Protein AF-A0A2H0VB66-F1 (afdb_monomer_lite)

Organism: NCBI:txid1974552

pLDDT: mean 85.06, std 14.94, range [48.75, 96.75]

Secondary structure (DSSP, 8-state):
-HHHHHHHHHHHHHHHHHHHHHHGGG--S---HHHHHHHHHHHHHHHHHHHHHHHHHHHHHHHHTT-TTB-SSSPBPPHHHHHH-TT--S--

InterPro domains:
  IPR037187 DksA, N-terminal domain superfamily [SSF109635] (2-67)

Foldseek 3Di:
DLVVLVVLLVVLVVVLVVLVVVVVVPPDPPDDPVNVVVVVVSVVSNVVSVVLNVLSVVQNVCVVVVNHQAAPVRDGADVVCCVVPVSDRDHD

Sequence (92 aa):
MKSKLLEEKKRLTEELSGLYAHTELGDGQDENAEEIAVDEVSKNMIFRIKTDLGKIDKALAKIENGSYGVDDEGASIDEKRLRALPWADKAI

Structure (mmCIF, 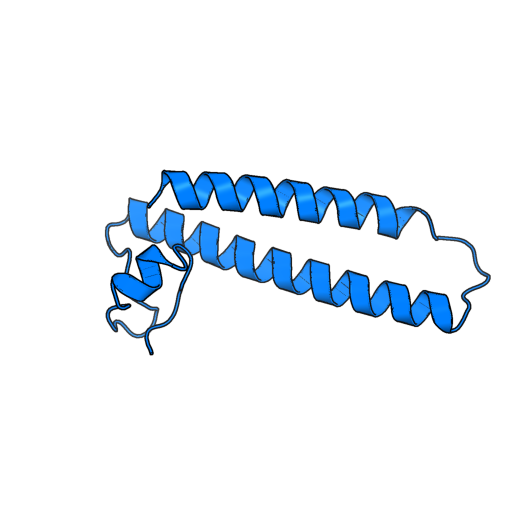N/CA/C/O backbone):
data_AF-A0A2H0VB66-F1
#
_entry.id   AF-A0A2H0VB66-F1
#
loop_
_atom_site.group_PDB
_atom_site.id
_atom_site.type_symbol
_atom_site.label_atom_id
_atom_site.label_alt_id
_atom_site.label_comp_id
_atom_site.label_asym_id
_atom_site.label_entity_id
_atom_site.label_seq_id
_atom_site.pdbx_PDB_ins_code
_atom_site.Cartn_x
_atom_site.Cartn_y
_atom_site.Cartn_z
_atom_site.occu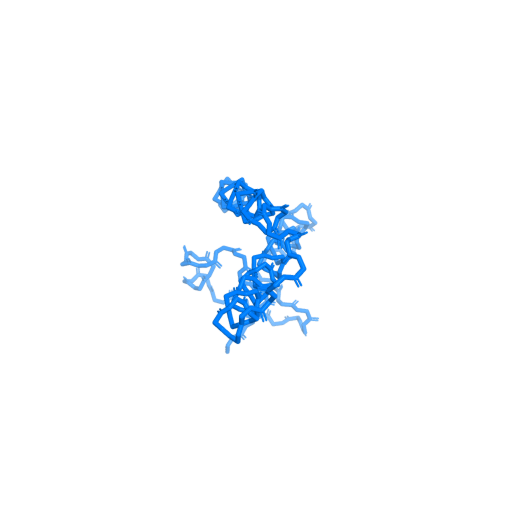pancy
_atom_site.B_iso_or_equiv
_atom_site.auth_seq_id
_atom_site.auth_comp_id
_atom_site.auth_asym_id
_atom_site.auth_atom_id
_atom_site.pdbx_PDB_model_num
ATOM 1 N N . MET A 1 1 ? -3.542 -2.415 -13.676 1.00 87.69 1 MET A N 1
ATOM 2 C CA . MET A 1 1 ? -3.060 -2.266 -12.283 1.00 87.69 1 MET A CA 1
ATOM 3 C C . MET A 1 1 ? -3.636 -1.042 -11.586 1.00 87.69 1 MET A C 1
ATOM 5 O O . MET A 1 1 ? -4.318 -1.237 -10.594 1.00 87.69 1 MET A O 1
ATOM 9 N N . LYS A 1 2 ? -3.465 0.184 -12.116 1.00 91.75 2 LYS A N 1
ATOM 10 C CA . LYS A 1 2 ? -3.978 1.426 -11.489 1.00 91.75 2 LYS A CA 1
ATOM 11 C C . LYS A 1 2 ? -5.456 1.360 -11.072 1.00 91.75 2 LYS A C 1
ATOM 13 O O . LYS A 1 2 ? -5.777 1.686 -9.941 1.00 91.75 2 LYS A O 1
ATOM 18 N N . SER A 1 3 ? -6.340 0.868 -11.944 1.00 93.88 3 SER A N 1
ATOM 19 C CA . SER A 1 3 ? -7.771 0.718 -11.621 1.00 93.88 3 SER A CA 1
ATOM 20 C C . SER A 1 3 ? -8.030 -0.215 -10.426 1.00 93.88 3 SER A C 1
ATOM 22 O O . SER A 1 3 ? -8.799 0.163 -9.551 1.00 93.88 3 SER A O 1
ATOM 24 N N . LYS A 1 4 ? -7.331 -1.357 -10.326 1.00 93.00 4 LYS A N 1
ATOM 25 C CA . LYS A 1 4 ? -7.444 -2.275 -9.176 1.00 93.00 4 LYS A CA 1
ATOM 26 C C . LYS A 1 4 ? -6.972 -1.632 -7.869 1.00 93.00 4 LYS A C 1
ATOM 28 O O . LYS A 1 4 ? -7.572 -1.845 -6.829 1.00 93.00 4 LYS A O 1
ATOM 33 N N . LEU A 1 5 ? -5.903 -0.834 -7.927 1.00 93.88 5 LEU A N 1
ATOM 34 C CA . LEU A 1 5 ? -5.400 -0.094 -6.764 1.00 93.88 5 LEU A CA 1
ATOM 35 C C . LEU A 1 5 ? -6.403 0.959 -6.281 1.00 93.88 5 LEU A C 1
ATOM 37 O O . LEU A 1 5 ? -6.588 1.113 -5.082 1.00 93.88 5 LEU A O 1
ATOM 41 N N . LEU A 1 6 ? -7.062 1.669 -7.200 1.00 95.50 6 LEU A N 1
ATOM 42 C CA . LEU A 1 6 ? -8.082 2.664 -6.850 1.00 95.50 6 LEU A CA 1
ATOM 43 C C . LEU A 1 6 ? -9.338 2.023 -6.251 1.00 95.50 6 LEU A C 1
ATOM 45 O O . LEU A 1 6 ? -9.902 2.560 -5.300 1.00 95.50 6 LEU A O 1
ATOM 49 N N . GLU A 1 7 ? -9.757 0.880 -6.791 1.00 95.94 7 GLU A N 1
ATOM 50 C CA . GLU A 1 7 ? -10.869 0.095 -6.253 1.00 95.94 7 GLU A CA 1
ATOM 51 C C . GLU A 1 7 ? -10.567 -0.387 -4.830 1.00 95.94 7 GLU A C 1
ATOM 53 O O . GLU A 1 7 ? -11.361 -0.152 -3.920 1.00 95.94 7 GLU A O 1
ATOM 58 N N . GLU A 1 8 ? -9.380 -0.955 -4.611 1.00 94.69 8 GLU A N 1
ATOM 59 C CA . GLU A 1 8 ? -8.971 -1.421 -3.286 1.00 94.69 8 GLU A CA 1
ATOM 60 C C . GLU A 1 8 ? -8.794 -0.265 -2.294 1.00 94.69 8 GLU A C 1
ATOM 62 O O . GLU A 1 8 ? -9.232 -0.358 -1.148 1.00 94.69 8 GLU A O 1
ATOM 67 N N . LYS A 1 9 ? -8.233 0.869 -2.739 1.00 95.81 9 LYS A N 1
ATOM 68 C CA . LYS A 1 9 ? -8.145 2.088 -1.924 1.00 95.81 9 LYS A CA 1
ATOM 69 C C . LYS A 1 9 ? -9.523 2.518 -1.438 1.00 95.81 9 LYS A C 1
ATOM 71 O O . LYS A 1 9 ? -9.684 2.845 -0.263 1.00 95.81 9 LYS A O 1
ATOM 76 N N . LYS A 1 10 ? -10.512 2.526 -2.335 1.00 96.38 10 LYS A N 1
ATOM 77 C CA . LYS A 1 10 ? -11.889 2.887 -1.996 1.00 96.38 10 LYS A CA 1
ATOM 78 C C . LYS A 1 10 ? -12.462 1.910 -0.967 1.00 96.38 10 LYS A C 1
ATOM 80 O O . LYS A 1 10 ? -12.929 2.365 0.072 1.00 96.38 10 LYS A O 1
ATOM 85 N N . ARG A 1 11 ? -12.338 0.600 -1.210 1.00 95.50 11 ARG A N 1
ATOM 86 C CA . ARG A 1 11 ? -12.799 -0.460 -0.298 1.00 95.50 11 ARG A CA 1
ATOM 87 C C . ARG A 1 11 ? -12.223 -0.295 1.110 1.00 95.50 11 ARG A C 1
ATOM 89 O O . ARG A 1 11 ? -12.974 -0.254 2.076 1.00 95.50 11 ARG A O 1
ATOM 96 N N . LEU A 1 12 ? -10.903 -0.144 1.223 1.00 94.44 12 LEU A N 1
ATOM 97 C CA . LEU A 1 12 ? -10.219 0.013 2.509 1.00 94.44 12 LEU A CA 1
ATOM 98 C C . LEU A 1 12 ? -10.553 1.338 3.204 1.00 94.44 12 LEU A C 1
ATOM 100 O O . LEU A 1 12 ? -10.582 1.394 4.428 1.00 94.44 12 LEU A O 1
ATOM 104 N N . THR A 1 13 ? -10.821 2.405 2.448 1.00 93.31 13 THR A N 1
ATOM 105 C CA . THR A 1 13 ? -11.252 3.690 3.023 1.00 93.31 13 THR A CA 1
ATOM 106 C C . THR A 1 13 ? -12.659 3.585 3.616 1.00 93.31 13 THR A C 1
ATOM 108 O O . THR A 1 13 ? -12.903 4.096 4.707 1.00 93.31 13 THR A O 1
ATOM 111 N N . GLU A 1 14 ? -13.573 2.898 2.925 1.00 93.62 14 GLU A N 1
ATOM 112 C CA . GLU A 1 14 ? -14.925 2.613 3.422 1.00 93.62 14 GLU A CA 1
ATOM 113 C C . GLU A 1 14 ? -14.879 1.707 4.660 1.00 93.62 14 GLU A C 1
ATOM 115 O O . GLU A 1 14 ? -15.519 2.012 5.666 1.00 93.62 14 GLU A O 1
ATOM 120 N N . GLU A 1 15 ? -14.057 0.653 4.625 1.00 91.50 15 GLU A N 1
ATOM 121 C CA . GLU A 1 15 ? -13.826 -0.248 5.760 1.00 91.50 15 GLU A CA 1
ATOM 122 C C . GLU A 1 15 ? -13.295 0.527 6.974 1.00 91.50 15 GLU A C 1
ATOM 124 O O . GLU A 1 15 ? -13.874 0.461 8.056 1.00 91.50 15 GLU A O 1
ATOM 129 N N . LEU A 1 16 ? -12.264 1.355 6.781 1.00 89.62 16 LEU A N 1
ATOM 130 C CA . LEU A 1 16 ? -11.687 2.190 7.833 1.00 89.62 16 LEU A CA 1
ATOM 131 C C . LEU A 1 16 ? -12.707 3.166 8.439 1.00 89.62 16 LEU A C 1
ATOM 133 O O . LEU A 1 16 ? -12.746 3.335 9.656 1.00 89.62 16 LEU A O 1
ATOM 137 N N . SER A 1 17 ? -13.533 3.804 7.604 1.00 86.81 17 SER A N 1
ATOM 138 C CA . SER A 1 17 ? -14.579 4.720 8.068 1.00 86.81 17 SER A CA 1
ATOM 139 C C . SER A 1 17 ? -15.641 4.004 8.901 1.00 86.81 17 SER A C 1
ATOM 141 O O . SER A 1 17 ? -16.122 4.573 9.880 1.00 86.81 17 SER A O 1
ATOM 143 N N . GLY A 1 18 ? -16.007 2.775 8.527 1.00 85.75 18 GLY A N 1
ATOM 144 C CA . GLY A 1 18 ? -16.943 1.957 9.296 1.00 85.75 18 GLY A CA 1
ATOM 145 C C . GLY A 1 18 ? -16.398 1.621 10.683 1.00 85.75 18 GLY A C 1
ATOM 146 O O . GLY A 1 18 ? -17.118 1.737 11.668 1.00 85.75 18 GLY A O 1
ATOM 147 N N . LEU A 1 19 ? -15.108 1.286 10.783 1.00 82.50 19 LEU A N 1
ATOM 148 C CA . LEU A 1 19 ? -14.477 0.968 12.067 1.00 82.50 19 LEU A CA 1
ATOM 149 C C . LEU A 1 19 ? -14.470 2.154 13.027 1.00 82.50 19 LEU A C 1
ATOM 151 O O . LEU A 1 19 ? -14.834 1.986 14.185 1.00 82.50 19 LEU A O 1
ATOM 155 N N . TYR A 1 20 ? -14.134 3.353 12.544 1.00 74.88 20 TYR A N 1
ATOM 156 C CA . TYR A 1 20 ? -14.166 4.556 13.379 1.00 74.88 20 TYR A CA 1
ATOM 157 C C . TYR A 1 20 ? -15.560 4.862 13.931 1.00 74.88 20 TYR A C 1
ATOM 159 O O . TYR A 1 20 ? -15.687 5.167 15.114 1.00 74.88 20 TYR A O 1
ATOM 167 N N . ALA A 1 21 ? -16.605 4.705 13.113 1.00 69.25 21 ALA A N 1
ATOM 168 C CA . ALA A 1 21 ? -17.983 4.911 13.553 1.00 69.25 21 ALA A CA 1
ATOM 169 C C . ALA A 1 21 ? -18.413 3.930 14.663 1.00 69.25 21 ALA A C 1
ATOM 171 O O . ALA A 1 21 ? -19.262 4.267 15.483 1.00 69.25 21 ALA A O 1
ATOM 172 N N . HIS A 1 22 ? -17.831 2.728 14.703 1.00 63.41 22 HIS A N 1
ATOM 173 C CA . HIS A 1 22 ? -18.098 1.739 15.747 1.00 63.41 22 HIS A CA 1
ATOM 174 C C . HIS A 1 22 ? -17.254 1.945 17.011 1.00 63.41 22 HIS A C 1
ATOM 176 O O . HIS A 1 22 ? -17.723 1.611 18.094 1.00 63.41 22 HIS A O 1
ATOM 182 N N . THR A 1 23 ? -16.046 2.509 16.900 1.00 59.31 23 THR A N 1
ATOM 183 C CA . THR A 1 23 ? -15.174 2.787 18.056 1.00 59.31 23 THR A CA 1
ATOM 184 C C . THR A 1 23 ? -15.641 3.999 18.876 1.00 59.31 23 THR A C 1
ATOM 186 O O . THR A 1 23 ? -15.475 4.000 20.088 1.00 59.31 23 THR A O 1
ATOM 189 N N . GLU A 1 24 ? -16.271 5.012 18.266 1.00 54.75 24 GLU A N 1
ATOM 190 C CA . GLU A 1 24 ? -16.772 6.201 18.993 1.00 54.75 24 GLU A CA 1
ATOM 191 C C . GLU A 1 24 ? -18.078 5.968 19.786 1.00 54.75 24 GLU A C 1
ATOM 193 O O . GLU A 1 24 ? -18.484 6.822 20.569 1.00 54.75 24 GLU A O 1
ATOM 198 N N . LEU A 1 25 ? -18.747 4.821 19.621 1.00 52.19 25 LEU A N 1
ATOM 199 C CA . LEU A 1 25 ? -20.018 4.507 20.296 1.00 52.19 25 LEU A CA 1
ATOM 200 C C . LEU A 1 25 ? -19.861 3.967 21.739 1.00 52.19 25 LEU A C 1
ATOM 202 O O . LEU A 1 25 ? -20.867 3.596 22.342 1.00 52.19 25 LEU A O 1
ATOM 206 N N . GLY A 1 26 ? -18.642 3.929 22.292 1.00 50.47 26 GLY A N 1
ATOM 207 C CA . GLY A 1 26 ? -18.305 3.255 23.560 1.00 50.47 26 GLY A CA 1
ATOM 208 C C . GLY A 1 26 ? -17.693 4.118 24.678 1.00 50.47 26 GLY A C 1
ATOM 209 O O . GLY A 1 26 ? -17.032 3.570 25.542 1.00 50.47 26 GLY A O 1
ATOM 210 N N . ASP A 1 27 ? -17.879 5.445 24.716 1.00 51.06 27 ASP A N 1
ATOM 211 C CA . ASP A 1 27 ? -17.352 6.328 25.798 1.00 51.06 27 ASP A CA 1
ATOM 212 C C . ASP A 1 27 ? -18.135 6.212 27.140 1.00 51.06 27 ASP A C 1
ATOM 214 O O . ASP A 1 27 ? -18.395 7.184 27.849 1.00 51.06 27 ASP A O 1
ATOM 218 N N . GLY A 1 28 ? -18.614 5.017 27.489 1.00 52.38 28 GLY A N 1
ATOM 219 C CA . GLY A 1 28 ? -19.271 4.756 28.770 1.00 52.38 28 GLY A CA 1
ATOM 220 C C . GLY A 1 28 ? -18.241 4.302 29.798 1.00 52.38 28 GLY A C 1
ATOM 221 O O . GLY A 1 28 ? -17.634 3.262 29.611 1.00 52.38 28 GLY A O 1
ATOM 222 N N . GLN A 1 29 ? -18.069 5.046 30.895 1.00 48.75 29 GLN A N 1
ATOM 223 C CA . GLN A 1 29 ? -17.050 4.851 31.949 1.00 48.75 29 GLN A CA 1
ATOM 224 C C . GLN A 1 29 ? -17.137 3.537 32.774 1.00 48.75 29 GLN A C 1
ATOM 226 O O . GLN A 1 29 ? -16.674 3.506 33.913 1.00 48.75 29 GLN A O 1
ATOM 231 N N . ASP A 1 30 ? -17.711 2.462 32.237 1.00 51.88 30 ASP A N 1
ATOM 232 C CA . ASP A 1 30 ? -17.801 1.138 32.871 1.00 51.88 30 ASP A CA 1
ATOM 233 C C . ASP A 1 30 ? -17.097 0.104 31.967 1.00 51.88 30 ASP A C 1
ATOM 235 O O . ASP A 1 30 ? -17.707 -0.809 31.413 1.00 51.88 30 ASP A O 1
ATOM 239 N N . GLU A 1 31 ? -15.789 0.312 31.764 1.00 52.41 31 GLU A N 1
ATOM 240 C CA . GLU A 1 31 ? -14.953 -0.496 30.870 1.00 52.41 31 GLU A CA 1
ATOM 241 C C . GLU A 1 31 ? -14.779 -1.922 31.416 1.00 52.41 31 GLU A C 1
ATOM 243 O O . GLU A 1 31 ? -14.002 -2.198 32.339 1.00 52.41 31 GLU A O 1
ATOM 248 N N . ASN A 1 32 ? -15.500 -2.863 30.818 1.00 57.81 32 ASN A N 1
ATOM 249 C CA . ASN A 1 32 ? -15.374 -4.285 31.118 1.00 57.81 32 ASN A CA 1
ATOM 250 C C . ASN A 1 32 ? -14.078 -4.826 30.482 1.00 57.81 32 ASN A C 1
ATOM 252 O O . ASN A 1 32 ? -13.697 -4.413 29.392 1.00 57.81 32 ASN A O 1
ATOM 256 N N . ALA A 1 33 ? -13.403 -5.816 31.081 1.00 61.31 33 ALA A N 1
ATOM 257 C CA . ALA A 1 33 ? -12.188 -6.412 30.487 1.00 61.31 33 ALA A CA 1
ATOM 258 C C . ALA A 1 33 ? -12.402 -6.976 29.057 1.00 61.31 33 ALA A C 1
ATOM 260 O O . ALA A 1 33 ? -11.459 -7.100 28.278 1.00 61.31 33 ALA A O 1
ATOM 261 N N . GLU A 1 34 ? -13.649 -7.301 28.711 1.00 58.38 34 GLU A N 1
ATOM 262 C CA . GLU A 1 34 ? -14.076 -7.724 27.374 1.00 58.38 34 GLU A CA 1
ATOM 263 C C . GLU A 1 34 ? -14.126 -6.554 26.369 1.00 58.38 34 GLU A C 1
ATOM 265 O O . GLU A 1 34 ? -13.807 -6.737 25.197 1.00 58.38 34 GLU A O 1
ATOM 270 N N . GLU A 1 35 ? -14.423 -5.337 26.828 1.00 56.47 35 GLU A N 1
ATOM 271 C CA . GLU A 1 35 ? -14.437 -4.110 26.022 1.00 56.47 35 GLU A CA 1
ATOM 272 C C . GLU A 1 35 ? -13.020 -3.661 25.638 1.00 56.47 35 GLU A C 1
ATOM 274 O O . GLU A 1 35 ? -12.764 -3.357 24.472 1.00 56.47 35 GLU A O 1
ATOM 279 N N . ILE A 1 36 ? -12.064 -3.753 26.571 1.00 59.66 36 ILE A N 1
ATOM 280 C CA . ILE A 1 36 ? -10.638 -3.484 26.307 1.00 59.66 36 ILE A CA 1
ATOM 281 C C . ILE A 1 36 ? -10.099 -4.419 25.208 1.00 59.66 36 ILE A C 1
ATOM 283 O O . ILE A 1 36 ? -9.383 -3.985 24.305 1.00 59.66 36 ILE A O 1
ATOM 287 N N . ALA A 1 37 ? -10.471 -5.704 25.236 1.00 60.69 37 ALA A N 1
ATOM 288 C CA . ALA A 1 37 ? -10.047 -6.667 24.219 1.00 60.69 37 ALA A CA 1
ATOM 289 C C . ALA A 1 37 ? -10.642 -6.359 22.829 1.00 60.69 37 ALA A C 1
ATOM 291 O O . ALA A 1 37 ? -9.959 -6.511 21.812 1.00 60.69 37 ALA A O 1
ATOM 292 N N . VAL A 1 38 ? -11.897 -5.900 22.769 1.00 63.97 38 VAL A N 1
ATOM 293 C CA . VAL A 1 38 ? -12.556 -5.481 21.519 1.00 63.97 38 VAL A CA 1
ATOM 294 C C . VAL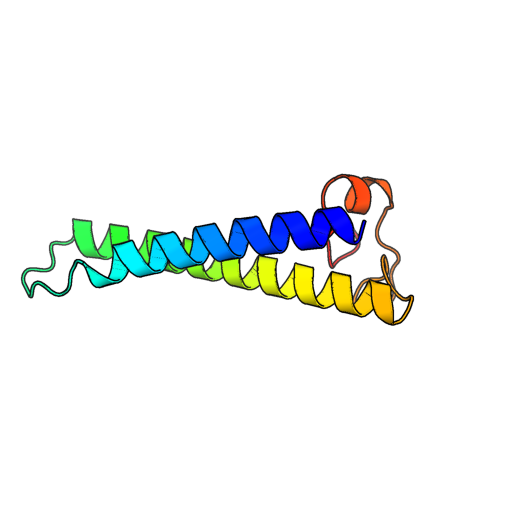 A 1 38 ? -11.902 -4.220 20.941 1.00 63.97 38 VAL A C 1
ATOM 296 O O . VAL A 1 38 ? -11.700 -4.129 19.723 1.00 63.97 38 VAL A O 1
ATOM 299 N N . ASP A 1 39 ? -11.505 -3.279 21.794 1.00 70.44 39 ASP A N 1
ATOM 300 C CA . ASP A 1 39 ? -10.789 -2.068 21.394 1.00 70.44 39 ASP A CA 1
ATOM 301 C C . ASP A 1 39 ? -9.380 -2.380 20.846 1.00 70.44 39 ASP A C 1
ATOM 303 O O . ASP A 1 39 ? -9.005 -1.896 19.774 1.00 70.44 39 ASP A O 1
ATOM 307 N N . GLU A 1 40 ? -8.617 -3.278 21.480 1.00 72.62 40 GLU A N 1
ATOM 308 C CA . GLU A 1 40 ? -7.304 -3.705 20.966 1.00 72.62 40 GLU A CA 1
ATOM 309 C C . GLU A 1 40 ? -7.391 -4.400 19.598 1.00 72.62 40 GLU A C 1
ATOM 311 O O . GLU A 1 40 ? -6.563 -4.152 18.709 1.00 72.62 40 GLU A O 1
ATOM 316 N N . VAL A 1 41 ? -8.394 -5.258 19.387 1.00 75.75 41 VAL A N 1
ATOM 317 C CA . VAL A 1 41 ? -8.631 -5.903 18.084 1.00 75.75 41 VAL A CA 1
ATOM 318 C C . VAL A 1 41 ? -8.974 -4.856 17.021 1.00 75.75 41 VAL A C 1
ATOM 320 O O . VAL A 1 41 ? -8.410 -4.884 15.920 1.00 75.75 41 VAL A O 1
ATOM 323 N N . SER A 1 42 ? -9.829 -3.890 17.362 1.00 80.25 42 SER A N 1
ATOM 324 C CA . SER A 1 42 ? -10.228 -2.794 16.470 1.00 80.25 42 SER A CA 1
ATOM 325 C C . SER A 1 42 ? -9.037 -1.909 16.092 1.00 80.25 42 SER A C 1
ATOM 327 O O . SER A 1 42 ? -8.812 -1.639 14.910 1.00 80.25 42 SER A O 1
ATOM 329 N N . LYS A 1 43 ? -8.190 -1.544 17.062 1.00 84.25 43 LYS A N 1
ATOM 330 C CA . LYS A 1 43 ? -6.947 -0.784 16.843 1.00 84.25 43 LYS A CA 1
ATOM 331 C C . LYS A 1 43 ? -5.965 -1.518 15.932 1.00 84.25 43 LYS A C 1
ATOM 333 O O . LYS A 1 43 ? -5.410 -0.912 15.012 1.00 84.25 43 LYS A O 1
ATOM 338 N N . ASN A 1 44 ? -5.773 -2.823 16.139 1.00 87.75 44 ASN A N 1
ATOM 339 C CA . ASN A 1 44 ? -4.920 -3.645 15.277 1.00 87.75 44 ASN A CA 1
ATOM 340 C C . ASN A 1 44 ? -5.436 -3.689 13.832 1.00 87.75 44 ASN A C 1
ATOM 342 O O . ASN A 1 44 ? -4.649 -3.603 12.886 1.00 87.75 44 ASN A O 1
ATOM 346 N N . MET A 1 45 ? -6.752 -3.798 13.648 1.00 88.44 45 MET A N 1
ATOM 347 C CA . MET A 1 45 ? -7.366 -3.797 12.323 1.00 88.44 45 MET A CA 1
ATOM 348 C C . MET A 1 45 ? -7.224 -2.434 11.630 1.00 88.44 45 MET A C 1
ATOM 350 O O . MET A 1 45 ? -6.762 -2.378 10.490 1.00 88.44 45 MET A O 1
ATOM 354 N N . ILE A 1 46 ? -7.496 -1.336 12.343 1.00 89.81 46 ILE A N 1
ATOM 355 C CA . ILE A 1 46 ? -7.275 0.039 11.866 1.00 89.81 46 ILE A CA 1
ATOM 356 C C . ILE A 1 46 ? -5.821 0.233 11.417 1.00 89.81 46 ILE A C 1
ATOM 358 O O . ILE A 1 46 ? -5.566 0.775 10.339 1.00 89.81 46 ILE A O 1
ATOM 362 N N . PHE A 1 47 ? -4.853 -0.227 12.216 1.00 91.06 47 PHE A N 1
ATOM 363 C CA . PHE A 1 47 ? -3.432 -0.120 11.885 1.00 91.06 47 PHE A CA 1
ATOM 364 C C . PHE A 1 47 ? -3.068 -0.887 10.605 1.00 91.06 47 PHE A C 1
ATOM 366 O O . PHE A 1 47 ? -2.349 -0.361 9.748 1.00 91.06 47 PHE A O 1
ATOM 373 N N . ARG A 1 48 ? -3.589 -2.109 10.440 1.00 92.56 48 ARG A N 1
ATOM 374 C CA . ARG A 1 48 ? -3.379 -2.920 9.230 1.00 92.56 48 ARG A CA 1
ATOM 375 C C . ARG A 1 48 ? -3.948 -2.237 7.990 1.00 92.56 48 ARG A C 1
ATOM 377 O O . ARG A 1 48 ? -3.217 -2.063 7.018 1.00 92.56 48 ARG A O 1
ATOM 384 N N . ILE A 1 49 ? -5.193 -1.767 8.059 1.00 93.75 49 ILE A N 1
ATOM 385 C CA . ILE A 1 49 ? -5.853 -1.073 6.945 1.00 93.75 49 ILE A CA 1
ATOM 386 C C . ILE A 1 49 ? -5.077 0.189 6.550 1.00 93.75 49 ILE A C 1
ATOM 388 O O . ILE A 1 49 ? -4.811 0.406 5.370 1.00 93.75 49 ILE A O 1
ATOM 392 N N . LYS A 1 50 ? -4.635 0.996 7.524 1.00 93.75 50 LYS A N 1
ATOM 393 C CA . LYS A 1 50 ? -3.795 2.177 7.258 1.00 93.75 50 LYS A CA 1
ATOM 394 C C . LYS A 1 50 ? -2.468 1.820 6.596 1.00 93.75 50 LYS A C 1
ATOM 396 O O . LYS A 1 50 ? -2.025 2.523 5.690 1.00 93.75 50 LYS A O 1
ATOM 401 N N . THR A 1 51 ? -1.841 0.733 7.037 1.00 95.12 51 THR A N 1
ATOM 402 C CA . THR A 1 51 ? -0.588 0.251 6.449 1.00 95.12 51 THR A CA 1
ATOM 403 C C . THR A 1 51 ? -0.790 -0.146 4.988 1.00 95.12 51 THR A C 1
ATOM 405 O O . THR A 1 51 ? 0.002 0.243 4.131 1.00 95.12 51 THR A O 1
ATOM 408 N N . ASP A 1 52 ? -1.863 -0.872 4.680 1.00 94.19 52 ASP A N 1
ATOM 409 C CA . ASP A 1 52 ? -2.161 -1.291 3.310 1.00 94.19 52 ASP A CA 1
ATOM 410 C C . ASP A 1 52 ? -2.576 -0.116 2.414 1.00 94.19 52 ASP A C 1
ATOM 412 O O . ASP A 1 52 ? -2.109 -0.031 1.277 1.00 94.19 52 ASP A O 1
ATOM 416 N N . LEU A 1 53 ? -3.332 0.856 2.937 1.00 96.06 53 LEU A N 1
ATOM 417 C CA . LEU A 1 53 ? -3.600 2.126 2.251 1.00 96.06 53 LEU A CA 1
ATOM 418 C C . LEU A 1 53 ? -2.303 2.861 1.888 1.00 96.06 53 LEU A C 1
ATOM 420 O O . LEU A 1 53 ? -2.143 3.295 0.748 1.00 96.06 53 LEU A O 1
ATOM 424 N N . GLY A 1 54 ? -1.342 2.930 2.814 1.00 95.88 54 GLY A N 1
ATOM 425 C CA . GLY A 1 54 ? -0.030 3.522 2.550 1.00 95.88 54 GLY A CA 1
ATOM 426 C C . GLY A 1 54 ? 0.735 2.810 1.429 1.00 95.88 54 GLY A C 1
ATOM 427 O O . GLY A 1 54 ? 1.333 3.462 0.569 1.00 95.88 54 GLY A O 1
ATOM 428 N N . LYS A 1 55 ? 0.676 1.472 1.376 1.00 95.69 55 LYS A N 1
ATOM 429 C CA . LYS A 1 55 ? 1.270 0.692 0.275 1.00 95.69 55 LYS A CA 1
ATOM 430 C C . LYS A 1 55 ? 0.578 0.964 -1.058 1.00 95.69 55 LYS A C 1
ATOM 432 O O . LYS A 1 55 ? 1.254 1.092 -2.077 1.00 95.69 55 LYS A O 1
ATOM 437 N N . ILE A 1 56 ? -0.750 1.081 -1.063 1.00 96.75 56 ILE A N 1
ATOM 438 C CA . ILE A 1 56 ? -1.525 1.404 -2.267 1.00 96.75 56 ILE A CA 1
ATOM 439 C C . ILE A 1 56 ? -1.159 2.794 -2.791 1.00 96.75 56 ILE A C 1
ATOM 441 O O . ILE A 1 56 ? -0.906 2.943 -3.986 1.00 96.75 56 ILE A O 1
ATOM 445 N N . ASP A 1 57 ? -1.070 3.795 -1.917 1.00 96.62 57 ASP A N 1
ATOM 446 C CA . ASP A 1 57 ? -0.689 5.157 -2.302 1.00 96.62 57 ASP A CA 1
ATOM 447 C C . ASP A 1 57 ? 0.718 5.202 -2.894 1.00 96.62 57 ASP A C 1
ATOM 449 O O . ASP A 1 57 ? 0.947 5.798 -3.950 1.00 96.62 57 ASP A O 1
ATOM 453 N N . LYS A 1 58 ? 1.652 4.479 -2.279 1.00 95.31 58 LYS A N 1
ATOM 454 C CA . LYS A 1 58 ? 3.004 4.318 -2.808 1.00 95.31 58 LYS A CA 1
ATOM 455 C C . LYS A 1 58 ? 3.020 3.610 -4.162 1.00 95.31 58 LYS A C 1
ATOM 457 O O . LYS A 1 58 ? 3.735 4.037 -5.064 1.00 95.31 58 LYS A O 1
ATOM 462 N N . ALA A 1 59 ? 2.229 2.554 -4.331 1.00 95.56 59 ALA A N 1
ATOM 463 C CA . ALA A 1 59 ? 2.096 1.847 -5.600 1.00 95.56 59 ALA A CA 1
ATOM 464 C C . ALA A 1 59 ? 1.523 2.755 -6.701 1.00 95.56 59 ALA A C 1
ATOM 466 O O . ALA A 1 59 ? 2.022 2.738 -7.825 1.00 95.56 59 ALA A O 1
ATOM 467 N N . LEU A 1 60 ? 0.525 3.587 -6.385 1.00 96.25 60 LEU A N 1
ATOM 468 C CA . LEU A 1 60 ? -0.026 4.585 -7.305 1.00 96.25 60 LEU A CA 1
ATOM 469 C C . LEU A 1 60 ? 1.031 5.622 -7.709 1.00 96.25 60 LEU A C 1
ATOM 471 O O . LEU A 1 60 ? 1.194 5.871 -8.903 1.00 96.25 60 LEU A O 1
ATOM 475 N N . ALA A 1 61 ? 1.801 6.145 -6.752 1.00 95.81 61 ALA A N 1
ATOM 476 C CA . ALA A 1 61 ? 2.908 7.061 -7.031 1.00 95.81 61 ALA A CA 1
ATOM 477 C C . ALA A 1 61 ? 3.995 6.409 -7.908 1.00 95.81 61 ALA A C 1
ATOM 479 O O . ALA A 1 61 ? 4.491 7.033 -8.846 1.00 95.81 61 ALA A O 1
ATOM 480 N N . LYS A 1 62 ? 4.318 5.128 -7.662 1.00 94.75 62 LYS A N 1
ATOM 481 C CA . LYS A 1 62 ? 5.245 4.346 -8.498 1.00 94.75 62 LYS A CA 1
ATOM 482 C C . LYS A 1 62 ? 4.707 4.097 -9.918 1.00 94.75 62 LYS A C 1
ATOM 484 O O . LYS A 1 62 ? 5.467 3.977 -10.871 1.00 94.75 62 LYS A O 1
ATOM 489 N N . ILE A 1 63 ? 3.390 4.030 -10.108 1.00 95.19 63 ILE A N 1
ATOM 490 C CA . ILE A 1 63 ? 2.806 3.968 -11.460 1.00 95.19 63 ILE A CA 1
ATOM 491 C C . ILE A 1 63 ? 2.987 5.304 -12.181 1.00 95.19 63 ILE A C 1
ATOM 493 O O . ILE A 1 63 ? 3.281 5.316 -13.372 1.00 95.19 63 ILE A O 1
ATOM 497 N N . GLU A 1 64 ? 2.816 6.420 -11.476 1.00 95.31 64 GLU A N 1
ATOM 498 C CA . GLU A 1 64 ? 2.909 7.760 -12.064 1.00 95.31 64 GLU A CA 1
ATOM 499 C C .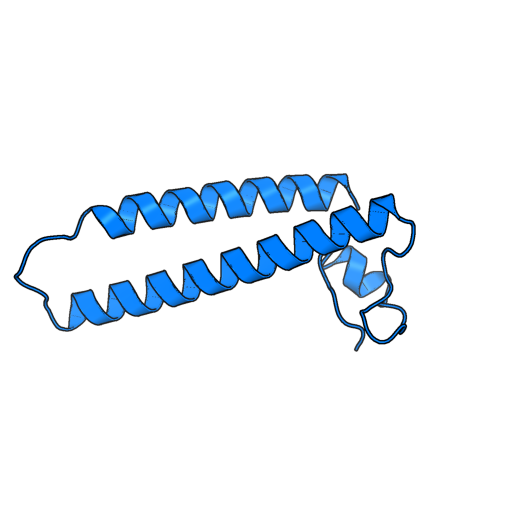 GLU A 1 64 ? 4.343 8.159 -12.419 1.00 95.31 64 GLU A C 1
ATOM 501 O O . GLU A 1 64 ? 4.556 8.803 -13.442 1.00 95.31 64 GLU A O 1
ATOM 506 N N . ASN A 1 65 ? 5.329 7.729 -11.630 1.00 94.50 65 ASN A N 1
ATOM 507 C CA . ASN A 1 65 ? 6.746 7.967 -11.915 1.00 94.50 65 ASN A CA 1
ATOM 508 C C . ASN A 1 65 ? 7.388 6.897 -12.832 1.00 94.50 65 ASN A C 1
ATOM 510 O O . ASN A 1 65 ? 8.548 7.043 -13.211 1.00 94.50 65 ASN A O 1
ATOM 514 N N . GLY A 1 66 ? 6.660 5.824 -13.173 1.00 94.19 66 GLY A N 1
ATOM 515 C CA . GLY A 1 66 ? 7.138 4.732 -14.025 1.00 94.19 66 GLY A CA 1
ATOM 516 C C . GLY A 1 66 ? 8.013 3.668 -13.345 1.00 94.19 66 GLY A C 1
ATOM 517 O O . GLY A 1 66 ? 8.540 2.810 -14.047 1.00 94.19 66 GLY A O 1
ATOM 518 N N . SER A 1 67 ? 8.161 3.671 -12.015 1.00 94.69 67 SER A N 1
ATOM 519 C CA . SER A 1 67 ? 8.946 2.683 -11.247 1.00 94.69 67 SER A CA 1
ATOM 520 C C . SER A 1 67 ? 8.105 1.587 -10.578 1.00 94.69 67 SER A C 1
ATOM 522 O O . SER A 1 67 ? 8.549 0.901 -9.654 1.00 94.69 67 SER A O 1
ATOM 524 N N . TYR A 1 68 ? 6.862 1.404 -11.027 1.00 95.62 68 TYR A N 1
ATOM 525 C CA . TYR A 1 68 ? 5.981 0.360 -10.513 1.00 95.62 68 TYR A CA 1
ATOM 526 C C . TYR A 1 68 ? 6.558 -1.040 -10.737 1.00 95.62 68 TYR A C 1
ATOM 528 O O . TYR A 1 68 ? 7.002 -1.378 -11.831 1.00 95.62 68 TYR A O 1
ATOM 536 N N . GLY A 1 69 ? 6.491 -1.865 -9.692 1.00 94.00 69 GLY A N 1
ATOM 537 C CA . GLY A 1 69 ? 7.062 -3.209 -9.692 1.00 94.00 69 GLY A CA 1
ATOM 538 C C . GLY A 1 69 ? 8.529 -3.269 -9.276 1.00 94.00 69 GLY A C 1
ATOM 539 O O . GLY A 1 69 ? 9.137 -4.321 -9.411 1.00 94.00 69 GLY A O 1
ATOM 540 N N . VAL A 1 70 ? 9.085 -2.183 -8.738 1.00 94.88 70 VAL A N 1
ATOM 541 C CA . VAL A 1 70 ? 10.391 -2.175 -8.069 1.00 94.88 70 VAL A CA 1
ATOM 542 C C . VAL A 1 70 ? 10.170 -1.887 -6.588 1.00 94.88 70 VAL A C 1
ATOM 544 O O . VAL A 1 70 ? 9.376 -1.003 -6.246 1.00 94.88 70 VAL A O 1
ATOM 547 N N . ASP A 1 71 ? 10.821 -2.633 -5.701 1.00 94.38 71 ASP A N 1
ATOM 548 C CA . ASP A 1 71 ? 10.789 -2.360 -4.263 1.00 94.38 71 ASP A CA 1
ATOM 549 C C . ASP A 1 71 ? 11.652 -1.137 -3.894 1.00 94.38 71 ASP A C 1
ATOM 551 O O . ASP A 1 71 ? 12.014 -0.332 -4.753 1.00 94.38 71 ASP A O 1
ATOM 555 N N . ASP A 1 72 ? 11.883 -0.904 -2.604 1.00 90.81 72 ASP A N 1
ATOM 556 C CA . ASP A 1 72 ? 12.699 0.233 -2.151 1.00 90.81 72 ASP A CA 1
ATOM 557 C C . ASP A 1 72 ? 14.204 -0.033 -2.217 1.00 90.81 72 ASP A C 1
ATOM 559 O O . ASP A 1 72 ? 14.996 0.906 -2.176 1.00 90.81 72 ASP A O 1
ATOM 563 N N . GLU A 1 73 ? 14.593 -1.301 -2.324 1.00 92.12 73 GLU A N 1
ATOM 564 C CA . GLU A 1 73 ? 15.981 -1.756 -2.402 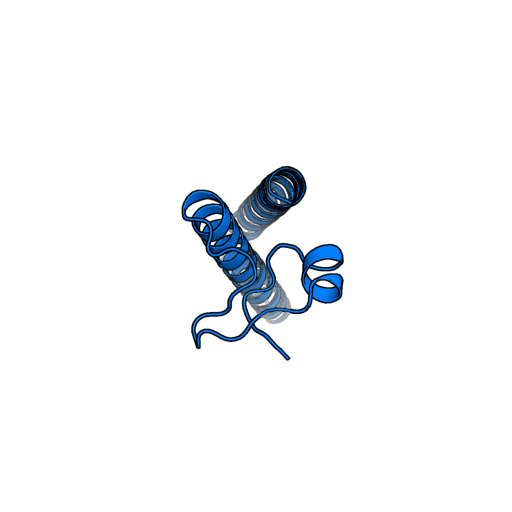1.00 92.12 73 GLU A CA 1
ATOM 565 C C . GLU A 1 73 ? 16.453 -1.837 -3.867 1.00 92.12 73 GLU A C 1
ATOM 567 O O . GLU A 1 73 ? 17.636 -2.031 -4.141 1.00 92.12 73 GLU A O 1
ATOM 572 N N . GLY A 1 74 ? 15.537 -1.627 -4.818 1.00 92.25 74 GLY A N 1
ATOM 573 C CA . GLY A 1 74 ? 15.792 -1.659 -6.255 1.00 92.25 74 GLY A CA 1
ATOM 574 C C . GLY A 1 74 ? 15.549 -3.028 -6.893 1.00 92.25 74 GLY A C 1
ATOM 575 O O . GLY A 1 74 ? 15.803 -3.190 -8.088 1.00 92.25 74 GLY A O 1
ATOM 576 N N . ALA A 1 75 ? 15.049 -4.012 -6.142 1.00 95.06 75 ALA A N 1
ATOM 577 C CA . ALA A 1 75 ? 14.731 -5.328 -6.672 1.00 95.06 75 ALA A CA 1
ATOM 578 C C . ALA A 1 75 ? 13.366 -5.334 -7.377 1.00 95.06 75 ALA A C 1
ATOM 580 O O . ALA A 1 75 ? 12.415 -4.649 -6.992 1.00 95.06 75 ALA A O 1
ATOM 581 N N . SER A 1 76 ? 13.268 -6.123 -8.447 1.00 94.88 76 SER A N 1
ATOM 582 C CA . SER A 1 76 ? 12.025 -6.275 -9.209 1.00 94.88 76 SER A CA 1
ATOM 583 C C . SER A 1 76 ? 11.057 -7.216 -8.492 1.00 94.88 76 SER A C 1
ATOM 585 O O . SER A 1 76 ? 11.417 -8.325 -8.104 1.00 94.88 76 SER A O 1
ATOM 587 N N . ILE A 1 77 ? 9.806 -6.791 -8.355 1.00 94.50 77 ILE A N 1
ATOM 588 C CA . ILE A 1 77 ? 8.716 -7.567 -7.769 1.00 94.50 77 ILE A CA 1
ATOM 589 C C . ILE A 1 77 ? 8.115 -8.460 -8.857 1.00 94.50 77 ILE A C 1
ATOM 591 O O . ILE A 1 77 ? 7.739 -7.979 -9.927 1.00 94.50 77 ILE A O 1
ATOM 595 N N . ASP A 1 78 ? 7.991 -9.759 -8.574 1.00 95.81 78 ASP A N 1
ATOM 596 C CA . ASP A 1 78 ? 7.444 -10.733 -9.524 1.00 95.81 78 ASP A CA 1
ATOM 597 C C . ASP A 1 78 ? 6.058 -10.305 -10.051 1.00 95.81 78 ASP A C 1
ATOM 599 O O . ASP A 1 78 ? 5.148 -9.943 -9.298 1.00 95.81 78 ASP A O 1
ATOM 603 N N . GLU A 1 79 ? 5.865 -10.373 -11.368 1.00 93.06 79 GLU A N 1
ATOM 604 C CA . GLU A 1 79 ? 4.624 -9.941 -12.011 1.00 93.06 79 GLU A CA 1
ATOM 605 C C . GLU A 1 79 ? 3.404 -10.760 -11.546 1.00 93.06 79 GLU A C 1
ATOM 607 O O . GLU A 1 79 ? 2.293 -10.235 -11.451 1.00 93.06 79 GLU A O 1
ATOM 612 N N . LYS A 1 80 ? 3.573 -12.048 -11.216 1.00 94.50 80 LYS A N 1
ATOM 613 C CA . LYS A 1 80 ? 2.514 -12.880 -10.621 1.00 94.50 80 LYS A CA 1
ATOM 614 C C . LYS A 1 80 ? 2.130 -12.358 -9.240 1.00 94.50 80 LYS A C 1
ATOM 616 O O . LYS A 1 80 ? 0.938 -12.323 -8.931 1.00 94.50 80 LYS A O 1
ATOM 621 N N . ARG A 1 81 ? 3.103 -11.893 -8.446 1.00 94.12 81 ARG A N 1
ATOM 622 C CA . ARG A 1 81 ? 2.848 -11.245 -7.151 1.00 94.12 81 ARG A CA 1
ATOM 623 C C . ARG A 1 81 ? 2.068 -9.951 -7.340 1.00 94.12 81 ARG A C 1
ATOM 625 O O . ARG A 1 81 ? 1.055 -9.790 -6.677 1.00 94.12 81 ARG A O 1
ATOM 632 N N . LEU A 1 82 ? 2.449 -9.097 -8.289 1.00 94.31 82 LEU A N 1
ATOM 633 C CA . LEU A 1 82 ? 1.715 -7.857 -8.586 1.00 94.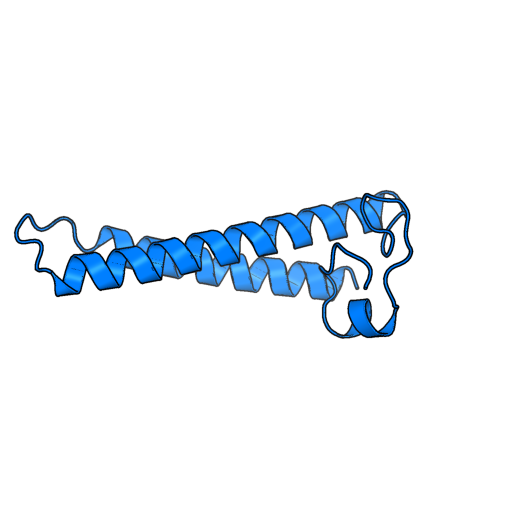31 82 LEU A CA 1
ATOM 634 C C . LEU A 1 82 ? 0.311 -8.121 -9.160 1.00 94.31 82 LEU A C 1
ATOM 636 O O . LEU A 1 82 ? -0.616 -7.349 -8.926 1.00 94.31 82 LEU A O 1
ATOM 640 N N . ARG A 1 83 ? 0.116 -9.219 -9.902 1.00 92.12 83 ARG A N 1
ATOM 641 C CA . ARG A 1 83 ? -1.212 -9.644 -10.381 1.00 92.12 83 ARG A CA 1
ATOM 642 C C . ARG A 1 83 ? -2.136 -10.085 -9.250 1.00 92.12 83 ARG A C 1
ATOM 644 O O . ARG A 1 83 ? -3.332 -9.797 -9.337 1.00 92.12 83 ARG A O 1
ATOM 651 N N . ALA A 1 84 ? -1.593 -10.761 -8.239 1.00 92.81 84 ALA A N 1
ATOM 652 C CA . ALA A 1 84 ? -2.333 -11.210 -7.062 1.00 92.81 84 ALA A CA 1
ATOM 653 C C . ALA A 1 84 ? -2.538 -10.086 -6.030 1.00 92.81 84 ALA A C 1
ATOM 655 O O . ALA A 1 84 ? -3.631 -9.929 -5.501 1.00 92.81 84 ALA A O 1
ATOM 656 N N . LEU A 1 85 ? -1.496 -9.290 -5.781 1.00 92.56 85 LEU A N 1
ATOM 657 C CA . LEU A 1 85 ? -1.429 -8.209 -4.798 1.00 92.56 85 LEU A CA 1
ATOM 658 C C . LEU A 1 85 ? -0.831 -6.953 -5.458 1.00 92.56 85 LEU A C 1
ATOM 660 O O . LEU A 1 85 ? 0.378 -6.722 -5.376 1.00 92.56 85 LEU A O 1
ATOM 664 N N . PRO A 1 86 ? -1.655 -6.115 -6.116 1.00 93.50 86 PRO A N 1
ATOM 665 C CA . PRO A 1 86 ? -1.178 -4.938 -6.847 1.00 93.50 86 PRO A CA 1
ATOM 666 C C . PRO A 1 86 ? -0.432 -3.900 -6.000 1.00 93.50 86 PRO A C 1
ATOM 668 O O . PRO A 1 86 ? 0.304 -3.088 -6.557 1.00 93.50 86 PRO A O 1
ATOM 671 N N . TRP A 1 87 ? -0.624 -3.900 -4.681 1.00 94.69 87 TRP A N 1
ATOM 672 C CA . TRP A 1 87 ? 0.047 -3.003 -3.734 1.00 94.69 87 TRP A CA 1
ATOM 673 C C . TRP A 1 87 ? 1.268 -3.635 -3.054 1.00 94.69 87 TRP A C 1
ATOM 675 O O . TRP A 1 87 ? 1.773 -3.086 -2.078 1.00 94.69 87 TRP A O 1
ATOM 685 N N . ALA A 1 88 ? 1.740 -4.794 -3.527 1.00 93.94 88 ALA A N 1
ATOM 686 C CA . ALA A 1 88 ? 2.972 -5.384 -3.023 1.00 93.94 88 ALA A CA 1
ATOM 687 C C . ALA A 1 88 ? 4.144 -4.401 -3.189 1.00 93.94 88 ALA A C 1
ATOM 689 O O . ALA A 1 88 ? 4.381 -3.878 -4.277 1.00 93.94 88 ALA A O 1
ATOM 690 N N . ASP A 1 89 ? 4.873 -4.169 -2.101 1.00 92.81 89 ASP A N 1
ATOM 691 C CA . ASP A 1 89 ? 5.939 -3.170 -1.994 1.00 92.81 89 ASP A CA 1
ATOM 692 C C . ASP A 1 89 ? 7.336 -3.779 -1.814 1.00 92.81 89 ASP A C 1
ATOM 694 O O . ASP A 1 89 ? 8.322 -3.047 -1.862 1.00 92.81 89 ASP A O 1
ATOM 698 N N . LYS A 1 90 ? 7.417 -5.106 -1.647 1.00 92.75 90 LYS A N 1
ATOM 699 C CA . LYS A 1 90 ? 8.659 -5.875 -1.512 1.00 92.75 90 LYS A CA 1
ATOM 700 C C . LYS A 1 90 ? 8.738 -7.048 -2.484 1.00 92.75 90 LYS A C 1
ATOM 702 O O . LYS A 1 90 ? 7.735 -7.756 -2.688 1.00 92.75 90 LYS A O 1
ATOM 707 N N . ALA A 1 91 ? 9.940 -7.263 -3.019 1.00 90.31 91 ALA A N 1
ATOM 708 C CA . ALA A 1 91 ? 10.330 -8.504 -3.678 1.00 90.31 91 ALA A CA 1
ATOM 709 C C . ALA A 1 91 ? 10.454 -9.656 -2.653 1.00 90.31 91 ALA A C 1
ATOM 711 O O . ALA A 1 91 ? 10.489 -9.416 -1.443 1.00 90.31 91 ALA A O 1
ATOM 712 N N . ILE A 1 92 ? 10.433 -10.902 -3.138 1.00 86.94 92 ILE A N 1
ATOM 713 C CA . ILE A 1 92 ? 10.622 -12.135 -2.347 1.00 86.94 92 ILE A CA 1
ATOM 714 C C . ILE A 1 92 ? 11.900 -12.810 -2.826 1.00 86.94 92 ILE A C 1
ATOM 716 O O . ILE A 1 92 ? 12.088 -12.829 -4.063 1.00 86.94 92 ILE A O 1
#

Radius of gyration: 17.1 Å; chains: 1; bounding box: 36×21×47 Å